Protein AF-A0A822FK52-F1 (afdb_monomer_lite)

pLDDT: mean 93.82, std 11.02, range [41.5, 98.75]

Foldseek 3Di:
DVVVCCVVPVPDDDWDFDFDDDDPVRNVVSVVDTHHDDVVVVVVVVVVVVVCVVVVVVVCVVCVVVCCVVPVDPPDD

Organism: NCBI:txid392032

Structure (mmCIF, N/CA/C/O backbone):
data_AF-A0A822FK52-F1
#
_entry.id   AF-A0A822FK52-F1
#
loop_
_atom_site.group_PDB
_atom_site.id
_atom_site.type_symbol
_atom_site.label_atom_id
_atom_site.label_alt_id
_atom_site.label_comp_id
_atom_site.label_asym_id
_atom_site.label_entity_id
_atom_site.label_seq_id
_atom_site.pdbx_PDB_ins_code
_atom_site.Cartn_x
_atom_site.Cartn_y
_atom_site.Cartn_z
_atom_site.occupancy
_atom_site.B_iso_or_equiv
_atom_site.auth_seq_id
_atom_site.auth_comp_id
_atom_site.auth_asym_id
_atom_site.auth_atom_id
_atom_site.pdbx_PDB_model_num
ATOM 1 N N . VAL A 1 1 ? -0.033 -7.311 7.241 1.00 93.62 1 VAL A N 1
ATOM 2 C CA . VAL A 1 1 ? -0.516 -7.664 8.604 1.00 93.62 1 VAL A CA 1
ATOM 3 C C . VAL A 1 1 ? -1.666 -8.665 8.563 1.00 93.62 1 VAL A C 1
ATOM 5 O O . VAL A 1 1 ? -1.473 -9.772 9.031 1.00 93.62 1 VAL A O 1
ATOM 8 N N . ILE A 1 2 ? -2.816 -8.353 7.948 1.00 95.38 2 ILE A N 1
ATOM 9 C CA . ILE A 1 2 ? -3.975 -9.275 7.879 1.00 95.38 2 ILE A CA 1
ATOM 10 C C . ILE A 1 2 ? -3.597 -10.674 7.358 1.00 95.38 2 ILE A C 1
ATOM 12 O O . ILE A 1 2 ? -3.885 -11.670 8.018 1.00 95.38 2 ILE A O 1
ATOM 16 N N . ASN A 1 3 ? -2.888 -10.742 6.225 1.00 94.44 3 ASN A N 1
ATOM 17 C CA . ASN A 1 3 ? -2.461 -12.009 5.616 1.00 94.44 3 ASN A CA 1
ATOM 18 C C . ASN A 1 3 ? -1.480 -12.813 6.486 1.00 94.44 3 ASN A C 1
ATOM 20 O O . ASN A 1 3 ? -1.423 -14.027 6.356 1.00 94.44 3 ASN A O 1
ATOM 24 N N . LEU A 1 4 ? -0.754 -12.159 7.400 1.00 95.38 4 LEU A N 1
ATOM 25 C CA . LEU A 1 4 ? 0.116 -12.834 8.366 1.00 95.38 4 LEU A CA 1
ATOM 26 C C . LEU A 1 4 ? -0.698 -13.458 9.511 1.00 95.38 4 LEU A C 1
ATOM 28 O O . LEU A 1 4 ? -0.364 -14.533 9.995 1.00 95.38 4 LEU A O 1
ATOM 32 N N . CYS A 1 5 ? -1.773 -12.797 9.947 1.00 95.19 5 CYS A N 1
ATOM 33 C CA . CYS A 1 5 ? -2.567 -13.235 11.097 1.00 95.19 5 CYS A CA 1
ATOM 34 C C . CYS A 1 5 ? -3.615 -14.306 10.748 1.00 95.19 5 CYS A C 1
ATOM 36 O O . CYS A 1 5 ? -3.898 -15.164 11.584 1.00 95.19 5 CYS A O 1
ATOM 38 N N . ARG A 1 6 ? -4.197 -14.276 9.537 1.00 93.25 6 ARG A N 1
ATOM 39 C CA . ARG A 1 6 ? -5.251 -15.226 9.115 1.00 93.25 6 ARG A CA 1
ATOM 40 C C . ARG A 1 6 ? -4.845 -16.704 9.250 1.00 93.25 6 ARG A C 1
ATOM 42 O O . ARG A 1 6 ? -5.651 -17.453 9.794 1.00 93.25 6 ARG A O 1
ATOM 49 N N . PRO A 1 7 ? -3.638 -17.139 8.832 1.00 95.06 7 PRO A N 1
ATOM 50 C CA . PRO A 1 7 ? -3.229 -18.539 8.972 1.00 95.06 7 PRO A CA 1
ATOM 51 C C . PRO A 1 7 ? -3.139 -19.011 10.428 1.00 95.06 7 PRO A C 1
ATOM 53 O O . PRO A 1 7 ? -3.375 -20.180 10.706 1.00 95.06 7 PRO A O 1
ATOM 56 N N . LEU A 1 8 ? -2.834 -18.107 11.366 1.00 95.88 8 LEU A N 1
ATOM 57 C CA . LEU A 1 8 ? -2.717 -18.428 12.793 1.00 95.88 8 LEU A CA 1
ATOM 58 C C . LEU A 1 8 ? -4.085 -18.546 13.477 1.00 95.88 8 LEU A C 1
ATOM 60 O O . LEU A 1 8 ? -4.243 -19.291 14.442 1.00 95.88 8 LEU A O 1
ATOM 64 N N . LYS A 1 9 ? -5.081 -17.791 12.99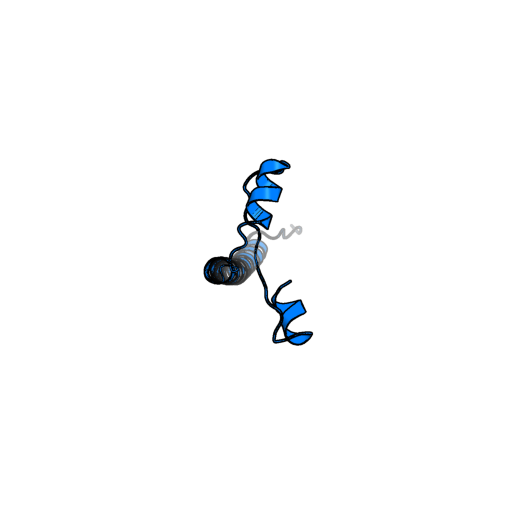9 1.00 95.75 9 LYS A N 1
ATOM 65 C CA . LYS A 1 9 ? -6.452 -17.827 13.512 1.00 95.75 9 LYS A CA 1
ATOM 66 C C . LYS A 1 9 ? -7.443 -17.463 12.408 1.00 95.75 9 LYS A C 1
ATOM 68 O O . LYS A 1 9 ? -7.769 -16.293 12.217 1.00 95.75 9 LYS A O 1
ATOM 73 N N . ALA A 1 10 ? -7.970 -18.485 11.732 1.00 92.19 10 ALA A N 1
ATOM 74 C CA . ALA A 1 10 ? -8.866 -18.321 10.584 1.00 92.19 10 ALA A CA 1
ATOM 75 C C . ALA A 1 10 ? -10.134 -17.507 10.909 1.00 92.19 10 ALA A C 1
ATOM 77 O O . ALA A 1 10 ? -10.558 -16.674 10.115 1.00 92.19 10 ALA A O 1
ATOM 78 N N . ASN A 1 11 ? -10.691 -17.689 12.113 1.00 94.31 11 ASN A N 1
ATOM 79 C CA . ASN A 1 11 ? -11.914 -17.015 12.571 1.00 94.31 11 ASN A CA 1
ATOM 80 C C . ASN A 1 11 ? -11.641 -15.693 13.317 1.00 94.31 11 ASN A C 1
ATOM 82 O O . ASN A 1 11 ? -12.462 -15.242 14.122 1.00 94.31 11 ASN A O 1
ATOM 86 N N . LEU A 1 12 ? -10.465 -15.085 13.130 1.00 95.25 12 LEU A N 1
ATOM 87 C CA . LEU A 1 12 ? -10.157 -13.788 13.725 1.00 95.25 1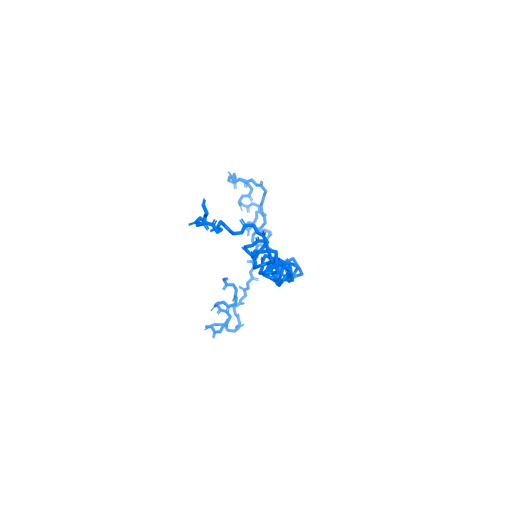2 LEU A CA 1
ATOM 88 C C . LEU A 1 12 ? -11.040 -12.705 13.092 1.00 95.25 12 LEU A C 1
ATOM 90 O O . LEU A 1 12 ? -10.968 -12.455 11.890 1.00 95.25 12 LEU A O 1
ATOM 94 N N . LYS A 1 13 ? -11.845 -12.025 13.914 1.00 95.25 13 LYS A N 1
ATOM 95 C CA . LYS A 1 13 ? -12.576 -10.830 13.482 1.00 95.25 13 LYS A CA 1
ATOM 96 C C . LYS A 1 13 ? -11.589 -9.676 13.326 1.00 95.25 13 LYS A C 1
ATOM 98 O O . LYS A 1 13 ? -10.912 -9.312 14.285 1.00 95.25 13 LYS A O 1
ATOM 103 N N . ILE A 1 14 ? -11.508 -9.118 12.125 1.00 95.81 14 ILE A N 1
ATOM 104 C CA . ILE A 1 14 ? -10.583 -8.038 11.784 1.00 95.81 14 ILE A CA 1
ATOM 105 C C . ILE A 1 14 ? -11.395 -6.782 11.499 1.00 95.81 14 ILE A C 1
ATOM 107 O O . ILE A 1 14 ? -12.385 -6.824 10.773 1.00 95.81 14 ILE A O 1
ATOM 111 N N . TYR A 1 15 ? -10.946 -5.664 12.057 1.00 97.56 15 TYR A N 1
ATOM 112 C CA . TYR A 1 15 ? -11.532 -4.352 11.836 1.00 97.56 15 TYR A CA 1
ATOM 113 C C . TYR A 1 15 ? -10.435 -3.311 11.606 1.00 97.56 15 TYR A C 1
ATOM 115 O O . TYR A 1 15 ? -9.275 -3.515 11.969 1.00 97.56 15 TYR A O 1
ATOM 123 N N . ARG A 1 16 ? -10.809 -2.185 11.002 1.00 97.62 16 ARG A N 1
ATOM 124 C CA . ARG A 1 16 ? -9.949 -1.041 10.718 1.00 97.62 16 ARG A CA 1
ATOM 125 C C . ARG A 1 16 ? -10.505 0.198 11.410 1.00 97.62 16 ARG A C 1
ATOM 127 O O . ARG A 1 16 ? -11.635 0.601 11.151 1.00 97.62 16 ARG A O 1
ATOM 134 N N . ALA A 1 17 ? -9.687 0.827 12.245 1.00 98.06 17 ALA A N 1
ATOM 135 C CA . ALA A 1 17 ? -9.945 2.181 12.718 1.00 98.06 17 ALA A CA 1
ATOM 136 C C . ALA A 1 17 ? -9.609 3.180 11.598 1.00 98.06 17 ALA A C 1
ATOM 138 O O . ALA A 1 17 ? -8.574 3.051 10.936 1.00 98.06 17 ALA A O 1
ATOM 139 N N . ARG A 1 18 ? -10.477 4.172 11.372 1.00 97.50 18 ARG A N 1
ATOM 140 C CA . ARG A 1 18 ? -10.263 5.240 10.386 1.00 97.50 18 ARG A CA 1
ATOM 141 C C . ARG A 1 18 ? -10.274 6.592 11.089 1.00 97.50 18 ARG A C 1
ATOM 143 O O . ARG A 1 18 ? -11.262 6.955 11.712 1.00 97.50 18 ARG A O 1
ATOM 150 N N . PHE A 1 19 ? -9.186 7.334 10.945 1.00 97.69 19 PHE A N 1
ATOM 151 C CA . PHE A 1 19 ? -9.011 8.686 11.468 1.00 97.69 19 PHE A CA 1
ATOM 152 C C . PHE A 1 19 ? -8.169 9.498 10.474 1.00 97.69 19 PHE A C 1
ATOM 154 O O . PHE A 1 19 ? -7.442 8.924 9.664 1.00 97.69 19 PHE A O 1
ATOM 161 N N . SER A 1 20 ? -8.295 10.823 10.511 1.00 96.88 20 SER A N 1
ATOM 162 C CA . SER A 1 20 ? -7.580 11.766 9.631 1.00 96.88 20 SER A CA 1
ATOM 163 C C . SER A 1 20 ? -6.650 12.713 10.391 1.00 96.88 20 SER A C 1
ATOM 165 O O . SER A 1 20 ? -5.993 13.553 9.790 1.00 96.88 20 SER A O 1
ATOM 167 N N . GLU A 1 21 ? -6.609 12.586 11.714 1.00 97.69 21 GLU A N 1
ATOM 168 C CA . GLU A 1 21 ? -5.820 13.417 12.618 1.00 97.69 21 GLU A CA 1
ATOM 169 C C . GLU A 1 21 ? -5.430 12.595 13.848 1.00 97.69 21 GLU A C 1
ATOM 171 O O . GLU A 1 21 ? -6.143 11.660 14.227 1.00 97.69 21 GLU A O 1
ATOM 176 N N . ILE A 1 22 ? -4.316 12.955 14.482 1.00 97.25 22 ILE A N 1
ATOM 177 C CA . ILE A 1 22 ? -3.805 12.280 15.678 1.00 97.25 22 ILE A CA 1
ATOM 178 C C . ILE A 1 22 ? -4.189 13.125 16.897 1.00 97.25 22 ILE A C 1
ATOM 180 O O . ILE A 1 22 ? -3.383 13.867 17.450 1.00 97.25 22 ILE A O 1
ATOM 184 N N . THR A 1 23 ? -5.463 13.045 17.278 1.00 98.12 23 THR A N 1
ATOM 185 C CA . THR A 1 23 ? -6.031 13.719 18.456 1.00 98.12 23 THR A CA 1
ATOM 186 C C . THR A 1 23 ? -6.822 12.717 19.292 1.00 98.12 23 THR A C 1
ATOM 188 O O . THR A 1 23 ? -7.345 11.732 18.762 1.00 98.12 23 THR A O 1
ATOM 191 N N . PHE A 1 24 ? -6.953 12.974 20.597 1.00 98.00 24 PHE A N 1
ATOM 192 C CA . PHE A 1 24 ? -7.722 12.107 21.497 1.00 98.00 24 PHE A CA 1
ATOM 193 C C . PHE A 1 24 ? -9.159 11.889 20.998 1.00 98.00 24 PHE A C 1
ATOM 195 O O . PHE A 1 24 ? -9.626 10.758 20.892 1.00 98.00 24 PHE A O 1
ATOM 202 N N . ASN A 1 25 ? -9.841 12.969 20.608 1.00 97.50 25 ASN A N 1
ATOM 203 C CA . ASN A 1 25 ? -11.222 12.903 20.135 1.00 97.50 25 ASN A CA 1
ATOM 204 C C . ASN A 1 25 ? -11.358 12.072 18.849 1.00 97.50 25 ASN A C 1
ATOM 206 O O . ASN A 1 25 ? -12.312 11.307 18.709 1.00 97.50 25 ASN A O 1
ATOM 210 N N . SER A 1 26 ? -10.410 12.195 17.914 1.00 97.56 26 SER A N 1
ATOM 211 C CA . SER A 1 26 ? -10.421 11.430 16.663 1.00 97.56 26 SER A CA 1
ATOM 212 C C . SER A 1 26 ? -10.166 9.944 16.889 1.00 97.56 26 SER A C 1
ATOM 214 O O . SER A 1 26 ? -10.906 9.110 16.364 1.00 97.56 26 SER A O 1
ATOM 216 N N . ALA A 1 27 ? -9.192 9.610 17.739 1.00 97.50 27 ALA A N 1
ATOM 217 C CA . ALA A 1 27 ? -8.906 8.231 18.116 1.00 97.50 27 ALA A CA 1
ATOM 218 C C . ALA A 1 27 ? -10.116 7.572 18.797 1.00 97.50 27 ALA A C 1
ATOM 220 O O . ALA A 1 27 ? -10.533 6.488 18.388 1.00 97.50 27 ALA A O 1
ATOM 221 N N . THR A 1 28 ? -10.738 8.251 19.767 1.00 97.88 28 THR A N 1
ATOM 222 C CA . THR A 1 28 ? -11.923 7.739 20.471 1.00 97.88 28 THR A CA 1
ATOM 223 C C . THR A 1 28 ? -13.085 7.491 19.509 1.00 97.88 28 THR A C 1
ATOM 225 O O . THR A 1 28 ? -13.676 6.412 19.538 1.00 97.88 28 THR A O 1
ATOM 228 N N . ARG A 1 29 ? -13.375 8.428 18.592 1.00 97.81 29 ARG A N 1
ATOM 229 C CA . ARG A 1 29 ? -14.405 8.230 17.553 1.00 97.81 29 ARG A CA 1
ATOM 230 C C . ARG A 1 29 ? -14.086 7.060 16.621 1.00 97.81 29 ARG A C 1
ATOM 232 O O . ARG A 1 29 ? -14.997 6.333 16.235 1.00 97.81 29 ARG A O 1
ATOM 239 N N . ALA A 1 30 ? -12.822 6.869 16.248 1.00 98.00 30 ALA A N 1
ATOM 240 C CA . ALA A 1 30 ? -12.412 5.780 15.365 1.00 98.00 30 ALA A CA 1
ATOM 241 C C . ALA A 1 30 ? -12.526 4.402 16.039 1.00 98.00 30 ALA A C 1
ATOM 243 O O . ALA A 1 30 ? -12.886 3.428 15.379 1.00 98.00 30 ALA A O 1
ATOM 244 N N . LEU A 1 31 ? -12.247 4.321 17.344 1.00 97.62 31 LEU A N 1
ATOM 245 C CA . LEU A 1 31 ? -12.374 3.092 18.133 1.00 97.62 31 LEU A CA 1
ATOM 246 C C . LEU A 1 31 ? -13.835 2.696 18.381 1.00 97.62 31 LEU A C 1
ATOM 248 O O . LEU A 1 31 ? -14.130 1.505 18.446 1.00 97.62 31 LEU A O 1
ATOM 252 N N . THR A 1 32 ? -14.751 3.662 18.486 1.00 97.44 32 THR A N 1
ATOM 253 C CA . THR A 1 32 ? -16.190 3.376 18.615 1.00 97.44 32 THR A CA 1
ATOM 254 C C . THR A 1 32 ? -16.869 3.080 17.276 1.00 97.44 32 THR A C 1
ATOM 256 O O . THR A 1 32 ? -17.921 2.449 17.263 1.00 97.44 32 THR A O 1
ATOM 259 N N . ASN A 1 33 ? -16.262 3.474 16.149 1.00 97.38 33 ASN A N 1
ATOM 260 C CA . ASN A 1 33 ? -16.797 3.298 14.793 1.00 97.38 33 ASN A CA 1
ATOM 261 C C . ASN A 1 33 ? -15.844 2.485 13.902 1.00 97.38 33 ASN A C 1
ATOM 263 O O . ASN A 1 33 ? -15.399 2.936 12.844 1.00 97.38 33 ASN A O 1
ATOM 267 N N . LEU A 1 34 ? -15.506 1.276 14.348 1.00 97.62 34 LEU A N 1
ATOM 268 C CA . LEU A 1 34 ? -14.659 0.357 13.594 1.00 97.62 34 LEU A CA 1
ATOM 269 C C . LEU A 1 34 ? -15.343 -0.117 12.303 1.00 97.62 34 LEU A C 1
ATOM 271 O O . LEU A 1 34 ? -16.503 -0.524 12.313 1.00 97.62 34 LEU A O 1
ATOM 275 N N . ILE A 1 35 ? -14.597 -0.129 11.197 1.00 97.19 35 ILE A N 1
ATOM 276 C CA . ILE A 1 35 ? -15.094 -0.562 9.882 1.00 97.19 35 ILE A CA 1
ATOM 277 C C . ILE A 1 35 ? -14.384 -1.827 9.398 1.00 97.19 35 ILE A C 1
ATOM 279 O O . ILE A 1 35 ? -13.362 -2.235 9.951 1.00 97.19 35 ILE A O 1
ATOM 283 N N . GLN A 1 36 ? -14.901 -2.452 8.342 1.00 97.19 36 GLN A N 1
ATOM 284 C CA . GLN A 1 36 ? -14.171 -3.512 7.649 1.00 97.19 36 GLN A CA 1
ATOM 285 C C . GLN A 1 36 ? -13.005 -2.925 6.834 1.00 97.19 36 GLN A C 1
ATOM 287 O O . GLN A 1 36 ? -13.141 -1.837 6.267 1.00 97.19 36 GLN A O 1
ATOM 292 N N . PRO A 1 37 ? -11.847 -3.605 6.768 1.00 97.12 37 PRO A N 1
ATOM 293 C CA . PRO A 1 37 ? -10.787 -3.233 5.840 1.00 97.12 37 PRO A CA 1
ATOM 294 C C . PRO A 1 37 ? -11.288 -3.274 4.389 1.00 97.12 37 PRO A C 1
ATOM 296 O O . PRO A 1 37 ? -11.893 -4.257 3.973 1.00 97.12 37 PRO A O 1
ATOM 299 N N . ASP A 1 38 ? -11.008 -2.226 3.615 1.00 97.38 38 ASP A N 1
A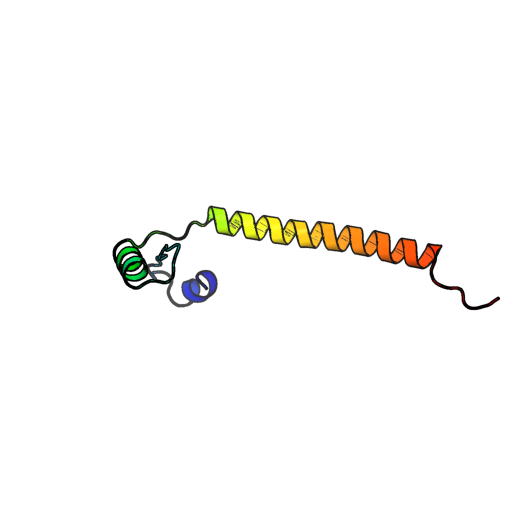TOM 300 C CA . ASP A 1 38 ? -11.344 -2.179 2.190 1.00 97.38 38 ASP A CA 1
ATOM 301 C C . ASP A 1 38 ? -10.276 -2.904 1.355 1.00 97.38 38 ASP A C 1
ATOM 303 O O . ASP A 1 38 ? -9.147 -2.427 1.203 1.00 97.38 38 ASP A O 1
ATOM 307 N N . GLU A 1 39 ? -10.637 -4.070 0.824 1.00 96.19 39 GLU A N 1
ATOM 308 C CA . GLU A 1 39 ? -9.765 -4.901 -0.009 1.00 96.19 39 GLU A CA 1
ATOM 309 C C . GLU A 1 39 ? -9.499 -4.285 -1.387 1.00 96.19 39 GLU A C 1
ATOM 311 O O . GLU A 1 39 ? -8.416 -4.475 -1.938 1.00 96.19 39 GLU A O 1
ATOM 316 N N . ARG A 1 40 ? -10.426 -3.484 -1.929 1.00 97.75 40 ARG A N 1
ATOM 317 C CA . ARG A 1 40 ? -10.290 -2.909 -3.278 1.00 97.75 40 ARG A CA 1
ATOM 318 C C . ARG A 1 40 ? -9.135 -1.922 -3.344 1.00 97.75 40 ARG A C 1
ATOM 320 O O . ARG A 1 40 ? -8.370 -1.925 -4.304 1.00 97.75 40 ARG A O 1
ATOM 327 N N . VAL A 1 41 ? -8.979 -1.115 -2.296 1.00 97.38 41 VAL A N 1
ATOM 328 C CA . VAL A 1 41 ? -7.854 -0.177 -2.180 1.00 97.38 41 VAL A CA 1
ATOM 329 C C . VAL A 1 41 ? -6.530 -0.932 -2.045 1.00 97.38 41 VAL A C 1
ATOM 331 O O . VAL A 1 41 ? -5.538 -0.520 -2.639 1.00 97.38 41 VAL A O 1
ATOM 334 N N . SER A 1 42 ? -6.509 -2.054 -1.315 1.00 97.19 42 SER A N 1
ATOM 335 C CA . SER A 1 42 ? -5.315 -2.908 -1.225 1.00 97.19 42 SER A CA 1
ATOM 336 C C . SER A 1 42 ? -4.952 -3.499 -2.588 1.00 97.19 42 SER A C 1
ATOM 338 O O . SER A 1 42 ? -3.821 -3.341 -3.036 1.00 97.19 42 SER A O 1
ATOM 340 N N . ALA A 1 43 ? -5.926 -4.090 -3.284 1.00 98.00 43 ALA A N 1
ATOM 341 C CA . ALA A 1 43 ? -5.725 -4.680 -4.603 1.00 98.00 43 ALA A CA 1
ATOM 342 C C . ALA A 1 43 ? -5.236 -3.646 -5.633 1.00 98.00 43 ALA A C 1
ATOM 344 O O . ALA A 1 43 ? -4.344 -3.938 -6.423 1.00 98.00 43 ALA A O 1
ATOM 345 N N . ALA A 1 44 ? -5.756 -2.414 -5.596 1.00 98.56 44 ALA A N 1
ATOM 346 C CA . ALA A 1 44 ? -5.275 -1.333 -6.457 1.00 98.56 44 ALA A CA 1
ATOM 347 C C . ALA A 1 44 ? -3.790 -1.002 -6.212 1.00 98.56 44 ALA A C 1
ATOM 349 O O . ALA A 1 44 ? -3.044 -0.735 -7.156 1.00 98.56 44 ALA A O 1
ATOM 350 N N . VAL A 1 45 ? -3.342 -1.043 -4.953 1.00 98.31 45 VAL A N 1
ATOM 351 C CA . VAL A 1 45 ? -1.931 -0.848 -4.597 1.00 98.31 45 VAL A CA 1
ATOM 352 C C . VAL A 1 45 ? -1.067 -2.017 -5.076 1.00 98.31 45 VAL A C 1
ATOM 354 O O . VAL A 1 45 ? 0.042 -1.775 -5.547 1.00 98.31 45 VAL A O 1
ATOM 357 N N . ASP A 1 46 ? -1.556 -3.254 -5.008 1.00 98.38 46 ASP A N 1
ATOM 358 C CA . ASP A 1 46 ? -0.841 -4.438 -5.506 1.00 98.38 46 ASP A CA 1
ATOM 359 C C . ASP A 1 46 ? -0.688 -4.412 -7.034 1.00 98.38 46 ASP A C 1
ATOM 361 O O . ASP A 1 46 ? 0.419 -4.577 -7.548 1.00 98.38 46 ASP A O 1
ATOM 365 N N . VAL A 1 47 ? -1.765 -4.086 -7.759 1.00 98.69 47 VAL A N 1
ATOM 366 C CA . VAL A 1 47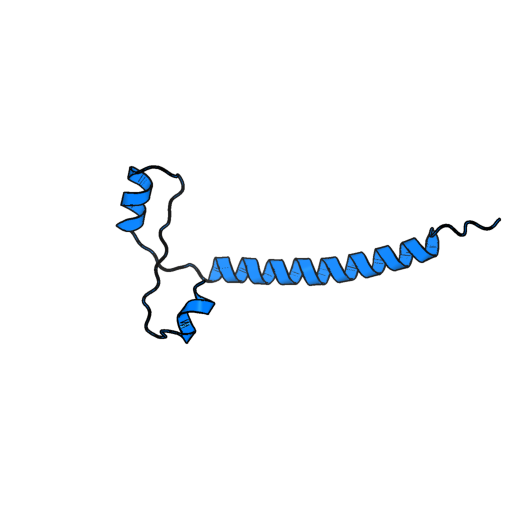 ? -1.733 -3.900 -9.220 1.00 98.69 47 VAL A CA 1
ATOM 367 C C . VAL A 1 47 ? -0.711 -2.835 -9.605 1.00 98.69 47 VAL A C 1
ATOM 369 O O . VAL A 1 47 ? 0.113 -3.052 -10.491 1.00 98.69 47 VAL A O 1
ATOM 372 N N . ARG A 1 48 ? -0.722 -1.684 -8.923 1.00 98.75 48 ARG A N 1
ATOM 373 C CA . ARG A 1 48 ? 0.238 -0.615 -9.210 1.00 98.75 48 ARG A CA 1
ATOM 374 C C . ARG A 1 48 ? 1.680 -1.054 -8.942 1.00 98.75 48 ARG A C 1
ATOM 376 O O . ARG A 1 48 ? 2.538 -0.783 -9.770 1.00 98.75 48 ARG A O 1
ATOM 383 N N . GLN A 1 49 ? 1.951 -1.746 -7.833 1.00 98.69 49 GLN A N 1
ATOM 384 C CA . GLN A 1 49 ? 3.294 -2.269 -7.542 1.00 98.69 49 GLN A CA 1
ATOM 385 C C . GLN A 1 49 ? 3.804 -3.188 -8.657 1.00 98.69 49 GLN A C 1
ATOM 387 O O . GLN A 1 49 ? 4.961 -3.083 -9.066 1.00 98.69 49 GLN A O 1
ATOM 392 N N . GLU A 1 50 ? 2.944 -4.070 -9.165 1.00 98.69 50 GLU A N 1
ATOM 393 C CA . GLU A 1 50 ? 3.294 -4.966 -10.261 1.00 98.69 50 GLU A CA 1
ATOM 394 C C . GLU A 1 50 ? 3.572 -4.209 -11.567 1.00 98.69 50 GLU A C 1
ATOM 396 O O . GLU A 1 50 ? 4.556 -4.504 -12.252 1.00 98.69 50 GLU A O 1
ATOM 401 N N . LEU A 1 51 ? 2.742 -3.216 -11.897 1.00 98.69 51 LEU A N 1
ATOM 402 C CA . LEU A 1 51 ? 2.950 -2.361 -13.066 1.00 98.69 51 LEU A CA 1
ATOM 403 C C . LEU A 1 51 ? 4.269 -1.590 -12.969 1.00 98.69 51 LEU A C 1
ATOM 405 O O . LEU A 1 51 ? 5.069 -1.652 -13.904 1.00 98.69 51 LEU A O 1
ATOM 409 N N . ASP A 1 52 ? 4.518 -0.931 -11.837 1.00 98.69 52 ASP A N 1
ATOM 410 C CA . ASP A 1 52 ? 5.732 -0.147 -11.596 1.00 98.69 52 ASP A CA 1
ATOM 411 C C . ASP A 1 52 ? 6.984 -1.026 -11.735 1.00 9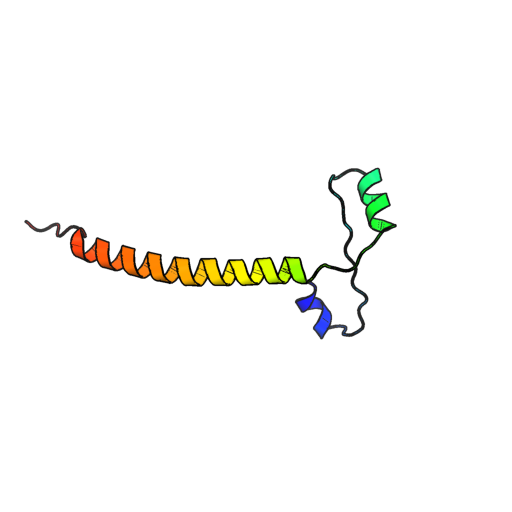8.69 52 ASP A C 1
ATOM 413 O O . ASP A 1 52 ? 7.943 -0.644 -12.410 1.00 98.69 52 ASP A O 1
ATOM 417 N N . LEU A 1 53 ? 6.961 -2.241 -11.170 1.00 98.62 53 LEU A N 1
ATOM 418 C CA . LEU A 1 53 ? 8.074 -3.183 -11.272 1.00 98.62 53 LEU A CA 1
ATOM 419 C C . LEU A 1 53 ? 8.293 -3.655 -12.712 1.00 98.62 53 LEU A C 1
ATOM 421 O O . LEU A 1 53 ? 9.420 -3.615 -13.205 1.00 98.62 53 LEU A O 1
ATOM 425 N N . ARG A 1 54 ? 7.241 -4.125 -13.391 1.00 98.69 54 ARG A N 1
ATOM 426 C CA . ARG A 1 54 ? 7.361 -4.714 -14.734 1.00 98.69 54 ARG A CA 1
ATOM 427 C C . ARG A 1 54 ? 7.779 -3.672 -15.763 1.00 98.69 54 ARG A C 1
ATOM 429 O O . ARG A 1 54 ? 8.725 -3.901 -16.517 1.00 98.69 54 ARG A O 1
ATOM 436 N N . ILE A 1 55 ? 7.086 -2.535 -15.784 1.00 98.69 55 ILE A N 1
ATOM 437 C CA . ILE A 1 55 ? 7.354 -1.446 -16.725 1.00 98.69 55 ILE A CA 1
ATOM 438 C C . ILE A 1 55 ? 8.719 -0.839 -16.399 1.00 98.69 55 ILE A C 1
ATOM 440 O O . ILE A 1 55 ? 9.571 -0.755 -17.284 1.00 98.69 55 ILE A O 1
ATOM 444 N N . GLY A 1 56 ? 8.967 -0.504 -15.130 1.00 98.56 56 GLY A N 1
ATOM 445 C CA . GLY A 1 56 ? 10.240 0.055 -14.686 1.00 98.56 56 GLY A CA 1
ATOM 446 C C . GLY A 1 56 ? 11.420 -0.843 -15.053 1.00 98.56 56 GLY A C 1
ATOM 447 O O . GLY A 1 56 ? 12.322 -0.408 -15.764 1.00 98.56 56 GLY A O 1
ATOM 448 N N . ALA A 1 57 ? 11.389 -2.123 -14.674 1.00 98.62 57 ALA A N 1
ATOM 449 C CA . ALA A 1 57 ? 12.480 -3.050 -14.970 1.00 98.62 57 ALA A CA 1
ATOM 450 C C . ALA A 1 57 ? 12.704 -3.245 -16.479 1.00 98.62 57 ALA A C 1
ATOM 452 O O . ALA A 1 57 ? 13.855 -3.273 -16.923 1.00 98.62 57 ALA A O 1
ATOM 453 N N . ALA A 1 58 ? 11.635 -3.356 -17.277 1.00 98.62 58 ALA A N 1
ATOM 454 C CA . ALA A 1 58 ? 11.748 -3.529 -18.723 1.00 9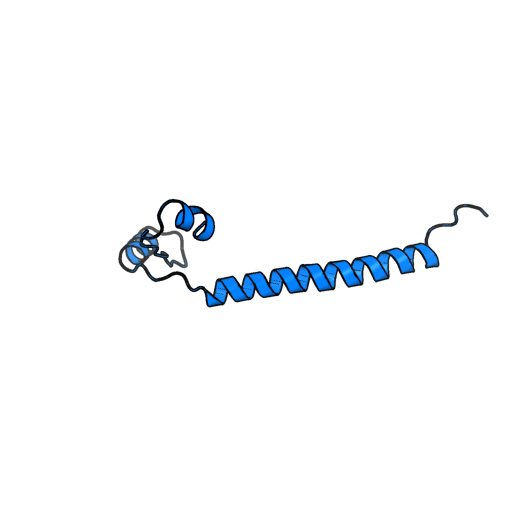8.62 58 ALA A CA 1
ATOM 455 C C . ALA A 1 58 ? 12.405 -2.312 -19.392 1.00 98.62 58 ALA A C 1
ATOM 457 O O . ALA A 1 58 ? 13.392 -2.464 -20.121 1.00 98.62 58 ALA A O 1
ATOM 458 N N . PHE A 1 59 ? 11.899 -1.107 -19.116 1.00 98.56 59 PHE A N 1
ATOM 459 C CA . PHE A 1 59 ? 12.409 0.116 -19.732 1.00 98.56 59 PHE A CA 1
ATOM 460 C C . PHE A 1 59 ? 13.788 0.500 -19.204 1.00 98.56 59 PHE A C 1
ATOM 462 O O . PHE A 1 59 ? 14.653 0.832 -20.014 1.00 98.56 59 PHE A O 1
ATOM 469 N N . THR A 1 60 ? 14.040 0.382 -17.897 1.00 98.38 60 THR A N 1
ATOM 470 C CA . THR A 1 60 ? 15.377 0.602 -17.333 1.00 98.38 60 THR A CA 1
ATOM 471 C C . THR A 1 60 ? 16.379 -0.353 -17.969 1.00 98.38 60 THR A C 1
ATOM 473 O O . THR A 1 60 ? 17.385 0.100 -18.502 1.00 98.38 60 THR A O 1
ATOM 476 N N . ARG A 1 61 ? 16.098 -1.663 -18.030 1.00 98.25 61 ARG A N 1
ATOM 477 C CA . ARG A 1 61 ? 17.029 -2.624 -18.643 1.00 98.25 61 ARG A CA 1
ATOM 478 C C . ARG A 1 61 ? 17.288 -2.308 -20.115 1.00 98.25 61 ARG A C 1
ATOM 480 O O . ARG A 1 61 ? 18.441 -2.333 -20.544 1.00 98.25 61 ARG A O 1
ATOM 487 N N . PHE A 1 62 ? 16.240 -2.011 -20.881 1.00 98.06 62 PHE A N 1
ATOM 488 C CA . PHE A 1 62 ? 16.374 -1.666 -22.294 1.00 98.06 62 PHE A CA 1
ATOM 489 C C . PHE A 1 62 ? 17.236 -0.414 -22.494 1.00 98.06 62 PHE A C 1
ATOM 491 O O . PHE A 1 62 ? 18.224 -0.457 -23.229 1.00 98.06 62 PHE A O 1
ATOM 498 N N . GLN A 1 63 ? 16.891 0.682 -21.817 1.00 97.19 63 GLN A N 1
ATOM 499 C CA . GLN A 1 63 ? 17.562 1.968 -21.988 1.00 97.19 63 GLN A CA 1
ATOM 500 C C . GLN A 1 63 ? 18.990 1.924 -21.452 1.00 97.19 63 GLN A C 1
ATOM 502 O O . GLN A 1 63 ? 19.906 2.322 -22.166 1.00 97.19 63 GLN A O 1
ATOM 507 N N . THR A 1 64 ? 19.210 1.380 -20.251 1.00 96.44 64 THR A N 1
ATOM 508 C CA . THR A 1 64 ? 20.547 1.270 -19.656 1.00 96.44 64 THR A CA 1
ATOM 509 C C . THR A 1 64 ? 21.484 0.482 -20.563 1.00 96.44 64 THR A C 1
ATOM 511 O O . THR A 1 64 ? 22.544 0.989 -20.920 1.00 96.44 64 THR A O 1
ATOM 514 N N . LEU A 1 65 ? 21.088 -0.716 -21.010 1.00 96.38 65 LEU A N 1
ATOM 515 C CA . LEU A 1 65 ? 21.952 -1.543 -21.858 1.00 96.38 65 LEU A CA 1
ATOM 516 C C . LEU A 1 65 ? 22.171 -0.926 -23.243 1.00 96.38 65 LEU A C 1
ATOM 518 O O . LEU A 1 65 ? 23.261 -1.039 -23.804 1.00 96.38 65 LEU A O 1
ATOM 522 N N . ARG A 1 66 ? 21.153 -0.275 -23.818 1.00 95.62 66 ARG A N 1
ATOM 523 C CA . ARG A 1 66 ? 21.282 0.381 -25.123 1.00 95.62 66 ARG A CA 1
ATOM 524 C C . ARG A 1 66 ? 22.200 1.598 -25.047 1.00 95.62 66 ARG A C 1
ATOM 526 O O . ARG A 1 66 ? 23.083 1.722 -25.887 1.00 95.62 66 ARG A O 1
ATOM 533 N N . LEU A 1 67 ? 22.010 2.465 -24.058 1.00 95.31 67 LEU A N 1
ATOM 534 C CA . LEU A 1 67 ? 22.793 3.690 -23.897 1.00 95.31 67 LEU A CA 1
ATOM 535 C C . LEU A 1 67 ? 24.237 3.390 -23.493 1.00 95.31 67 LEU A C 1
ATOM 537 O O . LEU A 1 67 ? 25.141 4.014 -24.035 1.00 95.31 67 LEU A O 1
ATOM 541 N N . GLN A 1 68 ? 24.472 2.385 -22.643 1.00 94.00 68 GLN A N 1
ATOM 542 C CA . GLN A 1 68 ? 25.827 1.901 -22.353 1.00 94.00 68 GLN A CA 1
ATOM 543 C C . GLN A 1 68 ? 26.556 1.430 -23.615 1.00 94.00 68 GLN A C 1
ATOM 545 O O . GLN A 1 68 ? 27.742 1.683 -23.755 1.00 94.00 68 GLN A O 1
ATOM 550 N N . ARG A 1 69 ? 25.868 0.778 -24.561 1.00 91.94 69 ARG A N 1
ATOM 551 C CA . ARG A 1 69 ? 26.490 0.383 -25.838 1.00 91.94 69 ARG A CA 1
ATOM 552 C C . ARG A 1 69 ? 26.744 1.559 -26.779 1.00 91.94 69 ARG A C 1
ATOM 554 O O . ARG A 1 69 ? 27.670 1.488 -27.570 1.00 91.94 69 ARG A O 1
ATOM 561 N N . LEU A 1 70 ? 25.889 2.583 -26.756 1.00 92.00 70 LEU A N 1
ATOM 562 C CA . LEU A 1 70 ? 25.991 3.732 -27.664 1.00 92.00 70 LEU A CA 1
ATOM 563 C C . LEU A 1 70 ? 26.991 4.791 -27.186 1.00 92.00 70 LEU A C 1
ATOM 565 O O . LEU A 1 70 ? 27.620 5.438 -28.013 1.00 92.00 70 LEU A O 1
ATOM 569 N N . PHE A 1 71 ? 27.100 4.985 -25.872 1.00 91.38 71 PHE A N 1
ATOM 570 C CA . PHE A 1 71 ? 27.844 6.090 -25.258 1.00 91.38 71 PHE A CA 1
ATOM 571 C C . PHE A 1 71 ? 28.737 5.649 -24.095 1.00 91.38 71 PHE A C 1
ATOM 573 O O . PHE A 1 71 ? 29.313 6.495 -23.414 1.00 91.38 71 PHE A O 1
ATOM 580 N N . GLY A 1 72 ? 28.823 4.346 -23.808 1.00 74.88 72 GLY A N 1
ATOM 581 C CA . GLY A 1 72 ? 29.774 3.841 -22.824 1.00 74.88 72 GLY A CA 1
ATOM 582 C C . GLY A 1 72 ? 31.175 4.234 -23.262 1.00 74.88 72 GLY A C 1
ATOM 583 O O . GLY A 1 72 ? 31.553 3.949 -24.393 1.00 74.88 72 GLY A O 1
ATOM 584 N N . PHE A 1 73 ? 31.892 4.942 -22.388 1.00 62.16 73 PHE A N 1
ATOM 585 C CA . PHE A 1 73 ? 33.230 5.451 -22.654 1.00 62.16 73 PHE A CA 1
ATOM 586 C C . PHE A 1 73 ? 34.145 4.317 -23.121 1.00 62.16 73 PHE A C 1
ATOM 588 O O . PHE A 1 73 ? 34.694 3.576 -22.307 1.00 62.16 73 PHE A O 1
ATOM 595 N N . ASP A 1 74 ? 34.364 4.238 -24.431 1.00 60.56 74 ASP A N 1
ATOM 596 C CA . ASP A 1 74 ? 35.617 3.742 -24.977 1.00 60.56 74 ASP A CA 1
ATOM 597 C C . ASP A 1 74 ? 36.675 4.794 -24.624 1.00 60.56 74 ASP A C 1
ATOM 599 O O . ASP A 1 74 ? 37.080 5.645 -25.413 1.00 60.56 74 ASP A O 1
ATOM 603 N N . SER A 1 75 ? 37.088 4.790 -23.358 1.00 56.56 75 SER A N 1
ATOM 604 C CA . SER A 1 75 ? 38.315 5.431 -22.912 1.00 56.56 75 SER A CA 1
ATOM 605 C C . SER A 1 75 ? 39.496 4.616 -23.436 1.00 56.56 75 SER A C 1
ATOM 607 O O . SER A 1 75 ? 40.185 3.977 -22.646 1.00 56.56 75 SER A O 1
ATOM 609 N N . LYS A 1 76 ? 39.676 4.600 -24.763 1.00 50.69 76 LYS A N 1
ATOM 610 C CA . LYS A 1 76 ? 40.918 4.305 -25.490 1.00 50.69 76 LYS A CA 1
ATOM 611 C C . LYS A 1 76 ? 40.825 4.861 -26.918 1.00 50.69 76 LYS A C 1
ATOM 613 O O . LYS A 1 76 ? 40.606 4.113 -27.867 1.00 50.69 76 LYS A O 1
ATOM 618 N N . GLN A 1 77 ? 41.082 6.157 -27.062 1.00 41.50 77 GLN A N 1
ATOM 619 C CA . GLN A 1 77 ? 41.881 6.665 -28.177 1.00 41.50 77 GLN A CA 1
ATOM 620 C C . GLN A 1 77 ? 42.664 7.892 -27.730 1.00 41.50 77 GLN A C 1
ATOM 622 O O . GLN A 1 77 ? 42.057 8.752 -27.057 1.00 41.50 77 GLN A O 1
#

Radius of gyration: 23.46 Å; chains: 1; bounding box: 59×32×50 Å

InterPro domains:
  IPR000380 DNA topoisomerase, type IA [PTHR11390] (1-72)
  IPR003601 DNA topoisomerase, type IA, domain 2 [SM00436] (13-77)
  IPR013824 DNA topoisomerase, type IA, central region, subdomain 1 [G3DSA:1.10.460.10] (38-77)
  IPR023405 DNA topoisomerase, type IA, core domain [SSF56712] (2-70)

Sequence (77 aa):
VINLCRPLKANLKIYRARFSEITFNSATRALTNLIQPDERVSAAVDVRQELDLRIGAAFTRFQTLRLQRLFGFDSKQ

Secondary structure (DSSP, 8-state):
-HHHHTTT-TT----B---SS-SHHHHHHHHHS-B---HHHHHHHHHHHHHHHHHHHHHHHHHHHHHHHHHS-----